Prot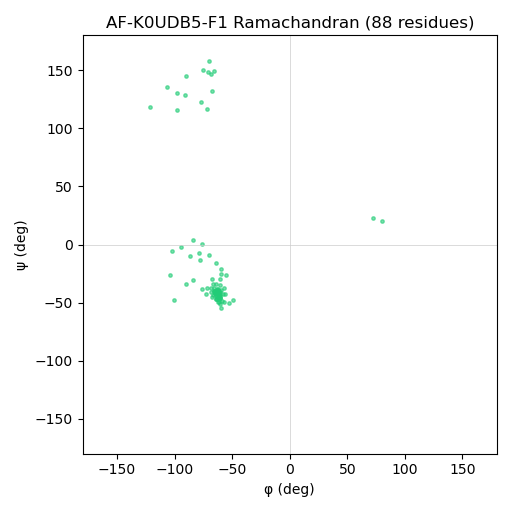ein AF-K0UDB5-F1 (afdb_monomer)

Foldseek 3Di:
DDDDDDDPLCVVPDPVRSVVVVVVVVVLVVLVVLQVVLVVQLVVCVVVVHDSVVSVCCSCPVVVRDHPVVSVVVVVVVCCVPVVPPVSPD

Solvent-accessible surface area (backbone atoms only — not comparable to full-atom values): 5354 Å² total; per-residue (Å²): 135,89,85,83,89,79,62,80,69,58,78,80,47,54,72,70,56,49,52,53,50,51,53,51,53,52,51,52,53,48,47,51,52,38,24,52,50,39,52,56,53,49,52,53,39,46,77,71,69,48,57,70,70,61,48,50,52,42,37,46,72,70,74,57,31,51,53,58,66,57,48,52,51,53,49,52,49,54,50,48,70,64,66,68,54,78,77,84,75,120

Mean predicted aligned error: 7.77 Å

Sequence (90 aa):
MFQLDLAPLVTRMTEPELAAEIVKVCGLATKQAEAAQYYLVANLMDELGQDPAGTRAFLEHTIGLPSPETVLNEKAQMFADHYADPDWRD

pLDDT: mean 82.14, std 11.31, range [40.88, 92.62]

Organism: NCBI:txid1214102

Structure (mmCIF, N/CA/C/O backbone):
data_AF-K0UDB5-F1
#
_entry.id   AF-K0UDB5-F1
#
loop_
_atom_site.group_PDB
_atom_site.id
_atom_site.type_symbol
_atom_site.label_atom_id
_atom_site.label_alt_id
_atom_site.label_comp_id
_atom_site.label_asym_id
_atom_site.label_entity_id
_atom_site.label_seq_id
_atom_site.pdbx_PDB_ins_code
_atom_site.Cartn_x
_atom_site.Cartn_y
_atom_site.Cartn_z
_atom_site.occupancy
_atom_site.B_iso_or_equiv
_atom_site.auth_seq_id
_atom_site.auth_comp_id
_atom_site.auth_asym_id
_atom_site.auth_atom_id
_atom_site.pdbx_PDB_model_num
ATOM 1 N N . MET A 1 1 ? -9.066 -0.529 -16.231 1.00 50.91 1 MET A N 1
ATOM 2 C CA . MET A 1 1 ? -8.001 -0.824 -17.212 1.00 50.91 1 MET A CA 1
ATOM 3 C C . MET A 1 1 ? -6.747 -0.137 -16.708 1.00 50.91 1 MET A C 1
ATOM 5 O O . MET A 1 1 ? -6.835 1.044 -16.404 1.00 50.91 1 MET A O 1
ATOM 9 N N . PHE A 1 2 ? -5.651 -0.870 -16.515 1.00 71.19 2 PHE A N 1
ATOM 10 C CA . PHE A 1 2 ? -4.374 -0.288 -16.090 1.00 71.19 2 PHE A CA 1
ATOM 11 C C . PHE A 1 2 ? -3.573 0.068 -17.343 1.00 71.19 2 PHE A C 1
ATOM 13 O O . PHE A 1 2 ? -3.460 -0.765 -18.241 1.00 71.19 2 PHE A O 1
ATOM 20 N N . GLN A 1 3 ? -3.079 1.301 -17.422 1.00 81.81 3 GLN A N 1
ATOM 21 C CA . GLN A 1 3 ? -2.209 1.760 -18.502 1.00 81.81 3 GLN A CA 1
ATOM 22 C C . GLN A 1 3 ? -0.791 1.898 -17.956 1.00 81.81 3 GLN A C 1
ATOM 24 O O . GLN A 1 3 ? -0.599 2.418 -16.858 1.00 81.81 3 GLN A O 1
ATOM 29 N N . LEU A 1 4 ? 0.180 1.408 -18.722 1.00 80.62 4 LEU A N 1
ATOM 30 C CA . LEU A 1 4 ? 1.599 1.513 -18.414 1.00 80.62 4 LEU A CA 1
ATOM 31 C C . LEU A 1 4 ? 2.274 2.252 -19.563 1.00 80.62 4 LEU A C 1
ATOM 33 O O . LEU A 1 4 ? 2.269 1.769 -20.695 1.00 80.62 4 LEU A O 1
ATOM 37 N N . ASP A 1 5 ? 2.854 3.405 -19.255 1.00 85.81 5 ASP A N 1
ATOM 38 C CA . ASP A 1 5 ? 3.641 4.177 -20.207 1.00 85.81 5 ASP A CA 1
ATOM 39 C C . ASP A 1 5 ? 5.122 3.867 -19.971 1.00 85.81 5 ASP A C 1
ATOM 41 O O . ASP A 1 5 ? 5.669 4.128 -18.898 1.00 85.81 5 ASP A O 1
ATOM 45 N N . LEU A 1 6 ? 5.767 3.265 -20.972 1.00 84.75 6 LEU A N 1
ATOM 46 C CA . LEU A 1 6 ? 7.168 2.860 -20.896 1.00 84.75 6 LEU A CA 1
ATOM 47 C C . LEU A 1 6 ? 8.061 3.906 -21.567 1.00 84.75 6 LEU A C 1
ATOM 49 O O . LEU A 1 6 ? 7.826 4.309 -22.707 1.00 84.75 6 LEU A O 1
ATOM 53 N N . ALA A 1 7 ? 9.118 4.325 -20.872 1.00 86.19 7 ALA A N 1
ATOM 54 C CA . ALA A 1 7 ? 10.117 5.218 -21.447 1.00 86.19 7 ALA A CA 1
ATOM 55 C C . ALA A 1 7 ? 10.965 4.477 -22.499 1.00 86.19 7 ALA A C 1
ATOM 57 O O . ALA A 1 7 ? 11.269 3.304 -22.300 1.00 86.19 7 ALA A O 1
ATOM 58 N N . PRO A 1 8 ? 11.460 5.137 -23.564 1.00 82.69 8 PRO A N 1
ATOM 59 C CA . PRO A 1 8 ? 12.302 4.486 -24.577 1.00 82.69 8 PRO A CA 1
ATOM 60 C C . PRO A 1 8 ? 13.549 3.786 -24.014 1.00 82.69 8 PRO A C 1
ATOM 62 O O . PRO A 1 8 ? 14.033 2.820 -24.600 1.00 82.69 8 PRO A O 1
ATOM 65 N N . LEU A 1 9 ? 14.052 4.247 -22.864 1.00 78.81 9 LEU A N 1
ATOM 66 C CA . LEU A 1 9 ? 15.213 3.683 -22.174 1.00 78.81 9 LEU A CA 1
ATOM 67 C C . LEU A 1 9 ? 15.035 2.204 -21.784 1.00 78.81 9 LEU A C 1
ATOM 69 O O . LEU A 1 9 ? 16.029 1.487 -21.730 1.00 78.81 9 LEU A O 1
ATOM 73 N N . VAL A 1 10 ? 13.796 1.716 -21.607 1.00 82.31 10 VAL A N 1
ATOM 74 C CA . VAL A 1 10 ? 13.537 0.300 -21.270 1.00 82.31 10 VAL A CA 1
ATOM 75 C C . VAL A 1 10 ? 14.060 -0.673 -22.326 1.00 82.31 10 VAL A C 1
ATOM 77 O O . VAL A 1 10 ? 14.303 -1.832 -22.024 1.00 82.31 10 VAL A O 1
ATOM 80 N N . THR A 1 11 ? 14.275 -0.207 -23.561 1.00 83.19 11 THR A N 1
ATOM 81 C CA . THR A 1 11 ? 14.871 -1.007 -24.646 1.00 83.19 11 THR A CA 1
ATOM 82 C C . THR A 1 11 ? 16.314 -1.430 -24.380 1.00 83.19 11 THR A C 1
ATOM 84 O O . THR A 1 11 ? 16.812 -2.328 -25.055 1.00 83.19 11 THR A O 1
ATOM 87 N N . ARG A 1 12 ? 16.987 -0.800 -23.409 1.00 85.94 12 ARG A N 1
ATOM 88 C CA . ARG A 1 12 ? 18.326 -1.188 -22.953 1.00 85.94 12 ARG A CA 1
ATOM 89 C C . ARG A 1 12 ? 18.301 -2.260 -21.861 1.00 85.94 12 ARG A C 1
ATOM 91 O O . ARG A 1 12 ? 19.353 -2.794 -21.540 1.00 85.94 12 ARG A O 1
ATOM 98 N N . MET A 1 13 ? 17.128 -2.565 -21.304 1.00 85.38 13 MET A N 1
ATOM 99 C CA . MET A 1 13 ? 16.957 -3.562 -20.249 1.00 85.38 13 MET A CA 1
ATOM 100 C C . MET A 1 13 ? 16.681 -4.935 -20.857 1.00 85.38 13 MET A C 1
ATOM 102 O O . MET A 1 13 ? 15.991 -5.067 -21.871 1.00 85.38 13 MET A O 1
ATOM 106 N N . THR A 1 14 ? 17.184 -5.975 -20.209 1.00 91.12 14 THR A N 1
ATOM 107 C CA . THR A 1 14 ? 16.775 -7.350 -20.490 1.00 91.12 14 THR A CA 1
ATOM 108 C C . THR A 1 14 ? 15.335 -7.588 -20.018 1.00 91.12 14 THR A C 1
ATOM 110 O O . THR A 1 14 ? 14.816 -6.888 -19.149 1.00 91.12 14 THR A O 1
ATOM 113 N N . GLU A 1 15 ? 14.666 -8.600 -20.576 1.00 89.00 15 GLU A N 1
ATOM 114 C CA . GLU A 1 15 ? 13.311 -8.992 -20.158 1.00 89.00 15 GLU A CA 1
ATOM 115 C C . GLU A 1 15 ? 13.147 -9.160 -18.629 1.00 89.00 15 GLU A C 1
ATOM 117 O O . GLU A 1 15 ? 12.198 -8.588 -18.085 1.00 89.00 15 GLU A O 1
ATOM 122 N N . PRO A 1 16 ? 14.037 -9.870 -17.897 1.00 89.81 16 PRO A N 1
ATOM 123 C CA . PRO A 1 16 ? 13.895 -10.002 -16.447 1.00 89.81 16 PRO A CA 1
ATOM 124 C C . PRO A 1 16 ? 14.084 -8.678 -15.694 1.00 89.81 16 PRO A C 1
ATOM 126 O O . PRO A 1 16 ? 13.406 -8.458 -14.692 1.00 89.81 16 PRO A O 1
ATOM 129 N N . GLU A 1 17 ? 14.953 -7.783 -16.170 1.00 84.44 17 GLU A N 1
ATOM 130 C CA . GLU A 1 17 ? 15.148 -6.456 -15.570 1.00 84.44 17 GLU A CA 1
ATOM 131 C C . GLU A 1 17 ? 13.910 -5.577 -15.760 1.00 84.44 17 GLU A C 1
ATOM 133 O O . GLU A 1 17 ? 13.423 -4.970 -14.807 1.00 84.44 17 GLU A O 1
ATOM 138 N N . LEU A 1 18 ? 13.337 -5.567 -16.967 1.00 88.25 18 LEU A N 1
ATOM 139 C CA . LEU A 1 18 ? 12.104 -4.835 -17.243 1.00 88.25 18 LEU A CA 1
ATOM 140 C C . LEU A 1 18 ? 10.925 -5.384 -16.427 1.00 88.25 18 LEU A C 1
ATOM 142 O O . LEU A 1 18 ? 10.133 -4.614 -15.880 1.00 88.25 18 LEU A O 1
ATOM 146 N N . ALA A 1 19 ? 10.804 -6.708 -16.314 1.00 88.75 19 ALA A N 1
ATOM 147 C CA . ALA A 1 19 ? 9.768 -7.335 -15.501 1.00 88.75 19 ALA A CA 1
ATOM 148 C C . ALA A 1 19 ? 9.898 -6.947 -14.019 1.00 88.75 19 ALA A C 1
ATOM 150 O O . ALA A 1 19 ? 8.895 -6.607 -13.386 1.00 88.75 19 ALA A O 1
ATOM 151 N N . ALA A 1 20 ? 11.122 -6.947 -13.480 1.00 87.62 20 ALA A N 1
ATOM 152 C CA . ALA A 1 20 ? 11.387 -6.524 -12.110 1.00 87.62 20 ALA A CA 1
ATOM 153 C C . ALA A 1 20 ? 10.976 -5.062 -11.881 1.00 87.62 20 ALA A C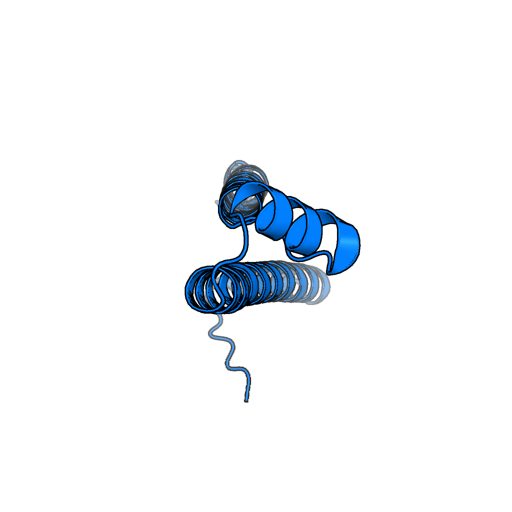 1
AT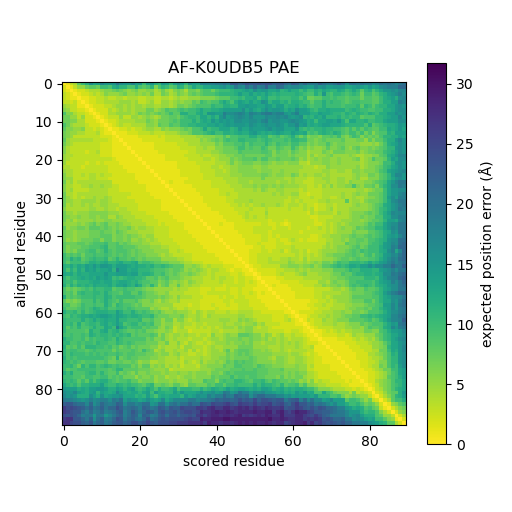OM 155 O O . ALA A 1 20 ? 10.283 -4.775 -10.903 1.00 87.62 20 ALA A O 1
ATOM 156 N N . GLU A 1 21 ? 11.317 -4.161 -12.806 1.00 85.38 21 GLU A N 1
ATOM 157 C CA . GLU A 1 21 ? 10.945 -2.746 -12.711 1.00 85.38 21 GLU A CA 1
ATOM 158 C C . GLU A 1 21 ? 9.433 -2.517 -12.776 1.00 85.38 21 GLU A C 1
ATOM 160 O O . GLU A 1 21 ? 8.878 -1.794 -11.944 1.00 85.38 21 GLU A O 1
ATOM 165 N N . ILE A 1 22 ? 8.727 -3.185 -13.692 1.00 89.19 22 ILE A N 1
ATOM 166 C CA . ILE A 1 22 ? 7.263 -3.082 -13.779 1.00 89.19 22 ILE A CA 1
ATOM 167 C C . ILE A 1 22 ? 6.611 -3.552 -12.475 1.00 89.19 22 ILE A C 1
ATOM 169 O O . ILE A 1 22 ? 5.734 -2.867 -11.947 1.00 89.19 22 ILE A O 1
ATOM 173 N N . VAL A 1 23 ? 7.041 -4.692 -11.924 1.00 90.12 23 VAL A N 1
ATOM 174 C CA . VAL A 1 23 ? 6.504 -5.208 -10.653 1.00 90.12 23 VAL A CA 1
ATOM 175 C C . VAL A 1 23 ? 6.749 -4.213 -9.517 1.00 90.12 23 VAL A C 1
ATOM 177 O O . VAL A 1 23 ? 5.843 -3.959 -8.721 1.00 90.12 23 VAL A O 1
ATOM 180 N N . LYS A 1 24 ? 7.931 -3.591 -9.472 1.00 85.94 24 LYS A N 1
ATOM 181 C CA . LYS A 1 24 ? 8.287 -2.560 -8.488 1.00 85.94 24 LYS A CA 1
ATOM 182 C C . LYS A 1 24 ? 7.361 -1.346 -8.564 1.00 85.94 24 LYS A C 1
ATOM 184 O O . LYS A 1 24 ? 6.791 -0.937 -7.552 1.00 85.94 24 LYS A O 1
ATOM 189 N N . VAL A 1 25 ? 7.183 -0.787 -9.763 1.00 85.88 25 VAL A N 1
ATOM 190 C CA . VAL A 1 25 ? 6.343 0.398 -9.997 1.00 85.88 25 VAL A CA 1
ATOM 191 C C . VAL A 1 25 ? 4.876 0.093 -9.695 1.00 85.88 25 VAL A C 1
ATOM 193 O O . VAL A 1 25 ? 4.208 0.887 -9.031 1.00 85.88 25 VAL A O 1
ATOM 196 N N . CYS A 1 26 ? 4.379 -1.075 -10.103 1.00 88.69 26 CYS A N 1
ATOM 197 C CA . CYS A 1 26 ? 3.029 -1.530 -9.773 1.00 88.69 26 CYS A CA 1
ATOM 198 C C . CYS A 1 26 ? 2.833 -1.719 -8.260 1.00 88.69 26 CYS A C 1
ATOM 200 O O . CYS A 1 26 ? 1.790 -1.339 -7.722 1.00 88.69 26 CYS A O 1
ATOM 202 N N . GLY A 1 27 ? 3.836 -2.247 -7.552 1.00 88.06 27 GLY A N 1
ATOM 203 C CA . GLY A 1 27 ? 3.823 -2.341 -6.091 1.00 88.06 27 GLY A CA 1
ATOM 204 C C . GLY A 1 27 ? 3.723 -0.965 -5.430 1.00 88.06 27 GLY A C 1
ATOM 205 O O . GLY A 1 27 ? 2.900 -0.757 -4.540 1.00 88.06 27 GLY A O 1
ATOM 206 N N . LEU A 1 28 ? 4.484 0.015 -5.923 1.00 86.06 28 LEU A N 1
ATOM 207 C CA . LEU A 1 28 ? 4.408 1.392 -5.441 1.00 86.06 28 LEU A CA 1
ATOM 208 C C . LEU A 1 28 ? 3.044 2.045 -5.735 1.00 86.06 28 LEU A C 1
ATOM 210 O O . LEU A 1 28 ? 2.501 2.747 -4.881 1.00 86.06 28 LEU A O 1
ATOM 214 N N . ALA A 1 29 ? 2.480 1.826 -6.924 1.00 87.50 29 ALA A N 1
ATOM 215 C CA . ALA A 1 29 ? 1.151 2.326 -7.278 1.00 87.50 29 ALA A CA 1
ATOM 216 C C . ALA A 1 29 ? 0.059 1.724 -6.377 1.00 87.50 29 ALA A C 1
ATOM 218 O O . ALA A 1 29 ? -0.853 2.435 -5.955 1.00 87.50 29 ALA A O 1
ATOM 219 N N . THR A 1 30 ? 0.190 0.442 -6.025 1.00 88.56 30 THR A N 1
ATOM 220 C CA . THR A 1 30 ? -0.715 -0.246 -5.091 1.00 88.56 30 THR A CA 1
ATOM 221 C C . THR A 1 30 ? -0.666 0.401 -3.710 1.00 88.56 30 THR A C 1
ATOM 223 O O . THR A 1 30 ? -1.701 0.813 -3.194 1.00 88.56 30 THR A O 1
ATOM 226 N N . LYS A 1 31 ? 0.535 0.622 -3.164 1.00 86.88 31 LYS A N 1
ATOM 227 C CA . LYS A 1 31 ? 0.717 1.299 -1.870 1.00 86.88 31 LYS A CA 1
ATOM 228 C C . LYS A 1 31 ? 0.142 2.718 -1.856 1.00 86.88 31 LYS A C 1
ATOM 230 O O . LYS A 1 31 ? -0.475 3.136 -0.880 1.00 86.88 31 LYS A O 1
ATOM 235 N N . GLN A 1 32 ? 0.288 3.467 -2.952 1.00 85.88 32 GLN A N 1
ATOM 236 C CA . GLN A 1 32 ? -0.339 4.790 -3.085 1.00 85.88 32 GLN A CA 1
ATOM 237 C C . GLN A 1 32 ? -1.870 4.711 -3.069 1.00 85.88 32 GLN A C 1
ATOM 239 O O . GLN A 1 32 ? -2.517 5.545 -2.434 1.00 85.88 32 GLN A O 1
ATOM 244 N N . ALA A 1 33 ? -2.454 3.709 -3.730 1.00 87.62 33 ALA A N 1
ATOM 245 C CA . ALA A 1 33 ? -3.896 3.489 -3.696 1.00 87.62 33 ALA A CA 1
ATOM 246 C C . ALA A 1 33 ? -4.385 3.125 -2.284 1.00 87.62 33 ALA A C 1
ATOM 248 O O . ALA A 1 33 ? -5.417 3.633 -1.851 1.00 87.62 33 ALA A O 1
ATOM 249 N N . GLU A 1 34 ? -3.637 2.309 -1.543 1.00 88.31 34 GLU A N 1
ATOM 250 C CA . GLU A 1 34 ? -3.951 1.959 -0.152 1.00 88.31 34 GLU A CA 1
ATOM 251 C C . GLU A 1 34 ? -3.882 3.182 0.780 1.00 88.31 34 GLU A C 1
ATOM 253 O O . GLU A 1 34 ? -4.791 3.397 1.579 1.00 88.31 34 GLU A O 1
ATOM 258 N N . ALA A 1 35 ? -2.882 4.057 0.627 1.00 86.00 35 ALA A N 1
ATOM 259 C CA . ALA A 1 35 ? -2.831 5.323 1.368 1.00 86.00 35 ALA A CA 1
ATOM 260 C C . ALA A 1 35 ? -3.996 6.269 1.016 1.00 86.00 35 ALA A C 1
ATOM 262 O O . ALA A 1 35 ? -4.502 6.989 1.877 1.00 86.00 35 ALA A O 1
ATOM 263 N N . ALA A 1 36 ? -4.463 6.274 -0.236 1.00 87.25 36 ALA A N 1
ATOM 264 C CA . ALA A 1 36 ? -5.664 7.022 -0.603 1.00 87.25 36 ALA A CA 1
ATOM 265 C C . ALA A 1 36 ? -6.919 6.439 0.073 1.00 87.25 36 ALA A C 1
ATOM 267 O O . ALA A 1 36 ? -7.757 7.191 0.573 1.00 87.25 36 ALA A O 1
ATOM 268 N N . GLN A 1 37 ? -7.028 5.108 0.149 1.00 88.25 37 GLN A N 1
ATOM 269 C CA . GLN A 1 37 ? -8.097 4.439 0.898 1.00 88.25 37 GLN A CA 1
ATOM 270 C C . GLN A 1 37 ? -8.038 4.776 2.390 1.00 88.25 37 GLN A C 1
ATOM 272 O O . GLN A 1 37 ? -9.084 5.043 2.976 1.00 88.25 37 GLN A O 1
ATOM 277 N N . TYR A 1 38 ? -6.840 4.853 2.982 1.00 90.50 38 TYR A N 1
ATOM 278 C CA . TYR A 1 38 ? -6.660 5.298 4.366 1.00 90.50 38 TYR A CA 1
ATOM 279 C C . TYR A 1 38 ? -7.341 6.654 4.599 1.00 90.50 38 T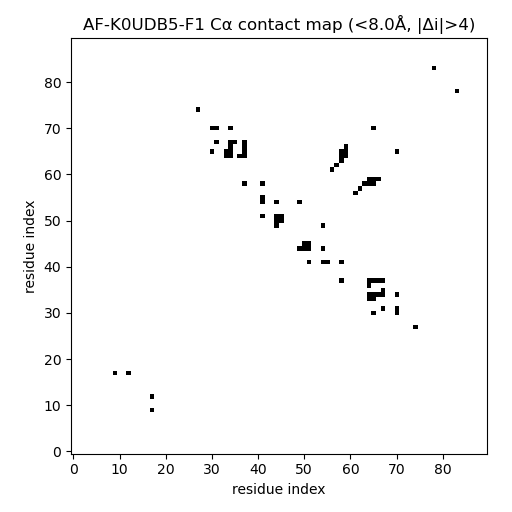YR A C 1
ATOM 281 O O . TYR A 1 38 ? -8.141 6.783 5.521 1.00 90.50 38 TYR A O 1
ATOM 289 N N . TYR A 1 39 ? -7.084 7.651 3.742 1.00 87.38 39 TYR A N 1
ATOM 290 C CA . TYR A 1 39 ? -7.704 8.976 3.872 1.00 87.38 39 TYR A CA 1
ATOM 291 C C . TYR A 1 39 ? -9.227 8.934 3.765 1.00 87.38 39 TYR A C 1
ATOM 293 O O . TYR A 1 39 ? -9.915 9.586 4.546 1.00 87.38 39 TYR A O 1
ATOM 301 N N . LEU A 1 40 ? -9.758 8.174 2.807 1.00 89.12 40 LEU A N 1
ATOM 302 C CA . LEU A 1 40 ? -11.203 8.066 2.612 1.00 89.12 40 LEU A CA 1
ATOM 303 C C . LEU A 1 40 ? -11.889 7.461 3.839 1.00 89.12 40 LEU A C 1
ATOM 305 O O . LEU A 1 40 ? -12.897 7.994 4.298 1.00 89.12 40 LEU A O 1
ATOM 309 N N . VAL A 1 41 ? -11.332 6.381 4.392 1.00 89.88 41 VAL A N 1
ATOM 310 C CA . VAL A 1 41 ? -11.914 5.729 5.571 1.00 89.88 41 VAL A CA 1
ATOM 311 C C . VAL A 1 41 ? -11.711 6.582 6.824 1.00 89.88 41 VAL A C 1
ATOM 313 O O . VAL A 1 41 ? -12.630 6.681 7.631 1.00 89.88 41 VAL A O 1
ATOM 316 N N . ALA A 1 42 ? -10.564 7.249 6.973 1.00 89.38 42 ALA A N 1
ATOM 317 C CA . ALA A 1 42 ? -10.326 8.167 8.085 1.00 89.38 42 ALA A CA 1
ATOM 318 C C . ALA A 1 42 ? -11.332 9.329 8.094 1.00 89.38 42 ALA A C 1
ATOM 320 O O . ALA A 1 42 ? -11.926 9.601 9.133 1.00 89.38 42 ALA A O 1
ATOM 321 N N . ASN A 1 43 ? -11.582 9.955 6.938 1.00 89.69 43 ASN A N 1
ATOM 322 C CA . ASN A 1 43 ? -12.582 11.020 6.811 1.00 89.69 43 ASN A CA 1
ATOM 323 C C . ASN A 1 43 ? -13.997 10.511 7.115 1.00 89.69 43 ASN A C 1
ATOM 325 O O . ASN A 1 43 ? -14.747 11.172 7.823 1.00 89.69 43 ASN A O 1
ATOM 329 N N . LEU A 1 44 ? -14.352 9.313 6.640 1.00 92.12 44 LEU A N 1
ATOM 330 C CA . LEU A 1 44 ? -15.651 8.711 6.948 1.00 92.12 44 LEU A CA 1
ATOM 331 C C . LEU A 1 44 ? -15.824 8.457 8.455 1.00 92.12 44 LEU A C 1
ATOM 333 O O . LEU A 1 44 ? -16.904 8.662 8.998 1.00 92.12 44 LEU A O 1
ATOM 337 N N . MET A 1 45 ? -14.778 7.993 9.139 1.00 89.81 45 MET A N 1
ATOM 338 C CA . MET A 1 45 ? -14.814 7.764 10.587 1.00 89.81 45 MET A CA 1
ATOM 339 C C . MET A 1 45 ? -14.919 9.078 11.374 1.00 89.81 45 MET A C 1
ATOM 341 O O . MET A 1 45 ? -15.661 9.131 12.355 1.00 89.81 45 MET A O 1
ATOM 345 N N . ASP A 1 46 ? -14.245 10.138 10.919 1.00 90.38 46 ASP A N 1
ATOM 346 C CA . ASP A 1 46 ? -14.354 11.487 11.491 1.00 90.38 46 ASP A CA 1
ATOM 347 C C . ASP A 1 46 ? -15.779 12.050 11.345 1.00 90.38 46 ASP A C 1
ATOM 349 O O . ASP A 1 46 ? -16.374 12.510 12.320 1.00 90.38 46 ASP A O 1
ATOM 353 N N . GLU A 1 47 ? -16.399 11.895 10.169 1.00 92.62 47 GLU A N 1
ATOM 354 C CA . GLU A 1 47 ? -17.806 12.263 9.939 1.00 92.62 47 GLU A CA 1
ATOM 355 C C . GLU A 1 47 ? -18.785 11.490 10.843 1.00 92.62 47 GLU A C 1
ATOM 357 O O . GLU A 1 47 ? -19.839 12.008 11.219 1.00 92.62 47 GLU A O 1
ATOM 362 N N . LEU A 1 48 ? -18.432 10.263 11.238 1.00 92.31 48 LEU A N 1
ATOM 363 C CA . LEU A 1 48 ? -19.191 9.444 12.190 1.00 92.31 48 LEU A CA 1
ATOM 364 C C . LEU A 1 48 ? -18.875 9.772 13.663 1.00 92.31 48 LEU A C 1
ATOM 366 O O . LEU A 1 48 ? -19.386 9.099 14.564 1.00 92.31 48 LEU A O 1
ATOM 370 N N . GLY A 1 49 ? -18.045 10.786 13.923 1.00 92.06 49 GLY A N 1
ATOM 371 C CA . GLY A 1 49 ? -17.669 11.244 15.259 1.00 92.06 49 GLY A CA 1
ATOM 372 C C . GLY A 1 49 ? -16.724 10.299 16.003 1.00 92.06 49 GLY A C 1
ATOM 373 O O . GLY A 1 49 ? -16.707 10.306 17.23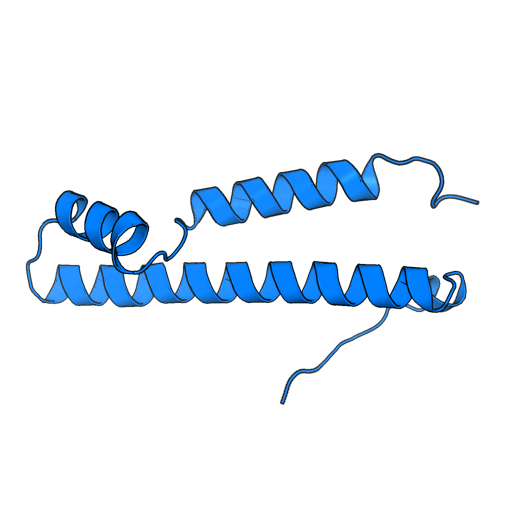5 1.00 92.06 49 GLY A O 1
ATOM 374 N N . GLN A 1 50 ? -15.984 9.448 15.286 1.00 91.81 50 GLN A N 1
ATOM 375 C CA . GLN A 1 50 ? -14.975 8.583 15.895 1.00 91.81 50 GLN A CA 1
ATOM 376 C C . GLN A 1 50 ? -13.723 9.375 16.276 1.00 91.81 50 GLN A C 1
ATOM 378 O O . GLN A 1 50 ? -13.356 10.351 15.630 1.00 91.81 50 GLN A O 1
ATOM 383 N N . ASP A 1 51 ? -13.032 8.917 17.318 1.00 91.44 51 ASP A N 1
ATOM 384 C CA . ASP A 1 51 ? -11.767 9.519 17.728 1.00 91.44 51 ASP A CA 1
ATOM 385 C C . ASP A 1 51 ? -10.665 9.286 16.664 1.00 91.44 51 ASP A C 1
ATOM 387 O O . ASP A 1 51 ? -10.462 8.141 16.227 1.00 91.44 51 ASP A O 1
ATOM 391 N N . PRO A 1 52 ? -9.911 10.328 16.257 1.00 84.88 52 PRO A N 1
ATOM 392 C CA . PRO A 1 52 ? -8.856 10.204 15.251 1.00 84.88 52 PRO A CA 1
ATOM 393 C C . PRO A 1 52 ? -7.723 9.245 15.635 1.00 84.88 52 PRO A C 1
ATOM 395 O O . PRO A 1 52 ? -7.179 8.559 14.765 1.00 84.88 52 PRO A O 1
ATOM 398 N N . ALA A 1 53 ? -7.356 9.160 16.921 1.00 87.31 53 ALA A N 1
ATOM 399 C CA . ALA A 1 53 ? -6.276 8.277 17.362 1.00 87.31 53 ALA A CA 1
ATOM 400 C C . ALA A 1 53 ? -6.709 6.804 17.325 1.00 87.31 53 ALA A C 1
ATOM 402 O O . ALA A 1 53 ? -5.972 5.954 16.816 1.00 87.31 53 ALA A O 1
ATOM 403 N N . GLY A 1 54 ? -7.930 6.511 17.783 1.00 87.44 54 GLY A N 1
ATOM 404 C CA . GLY A 1 54 ? -8.536 5.184 17.652 1.00 87.44 54 GLY A CA 1
ATOM 405 C C . GLY A 1 54 ? -8.707 4.7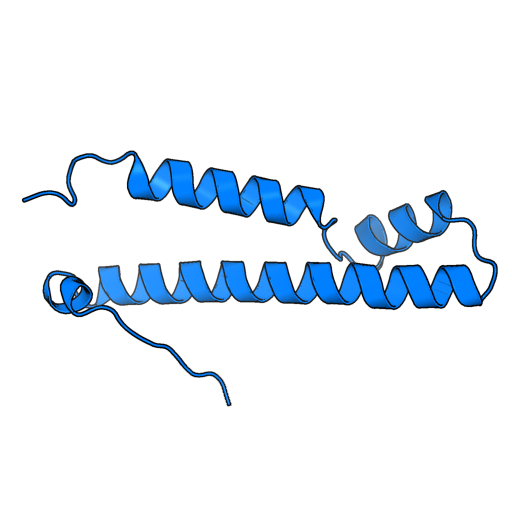54 16.192 1.00 87.44 54 GLY A C 1
ATOM 406 O O . GLY A 1 54 ? -8.379 3.623 15.832 1.00 87.44 54 GLY A O 1
ATOM 407 N N . THR A 1 55 ? -9.137 5.680 15.332 1.00 89.38 55 THR A N 1
ATOM 408 C CA . THR A 1 55 ? -9.292 5.449 13.890 1.00 89.38 55 THR A CA 1
ATOM 409 C C . THR A 1 55 ? -7.962 5.100 13.228 1.00 89.38 55 THR A C 1
ATOM 411 O O . THR A 1 55 ? -7.883 4.107 12.509 1.00 89.38 55 THR A O 1
ATOM 414 N N . ARG A 1 56 ? -6.891 5.853 13.510 1.00 86.50 56 ARG A N 1
ATOM 415 C CA . ARG A 1 56 ? -5.544 5.559 12.993 1.00 86.50 56 ARG A CA 1
ATOM 416 C C . ARG A 1 56 ? -5.083 4.156 13.386 1.00 86.50 56 ARG A C 1
ATOM 418 O O . ARG A 1 56 ? -4.670 3.388 12.524 1.00 86.50 56 ARG A O 1
ATOM 425 N N . ALA A 1 57 ? -5.199 3.802 14.666 1.00 88.25 57 ALA A N 1
ATOM 426 C CA . ALA A 1 57 ? -4.801 2.481 15.149 1.00 88.25 57 ALA A CA 1
ATOM 427 C C . ALA A 1 57 ? -5.617 1.355 14.491 1.00 88.25 57 ALA A C 1
ATOM 429 O O . ALA A 1 57 ? -5.067 0.316 14.128 1.00 88.25 57 ALA A O 1
ATOM 430 N N . PHE A 1 58 ? -6.921 1.563 14.294 1.00 87.38 58 PHE A N 1
ATOM 431 C CA . PHE A 1 58 ? -7.781 0.611 13.596 1.00 87.38 58 PHE A CA 1
ATOM 432 C C . PHE A 1 58 ? -7.373 0.436 12.126 1.00 87.38 58 PHE A C 1
ATOM 434 O O . PHE A 1 58 ? -7.226 -0.694 11.657 1.00 87.38 58 PHE A O 1
ATOM 441 N N . LEU A 1 59 ? -7.130 1.534 11.409 1.00 89.06 59 LEU A N 1
ATOM 442 C CA . LEU A 1 59 ? -6.716 1.494 10.008 1.00 89.06 59 LEU A CA 1
ATOM 443 C C . LEU A 1 59 ? -5.357 0.813 9.832 1.00 89.06 59 LEU A C 1
ATOM 445 O O . LEU A 1 59 ? -5.243 -0.080 8.996 1.00 89.06 59 LEU A O 1
ATOM 449 N N . GLU A 1 60 ? -4.365 1.167 10.647 1.00 87.62 60 GLU A N 1
ATOM 450 C CA . GLU A 1 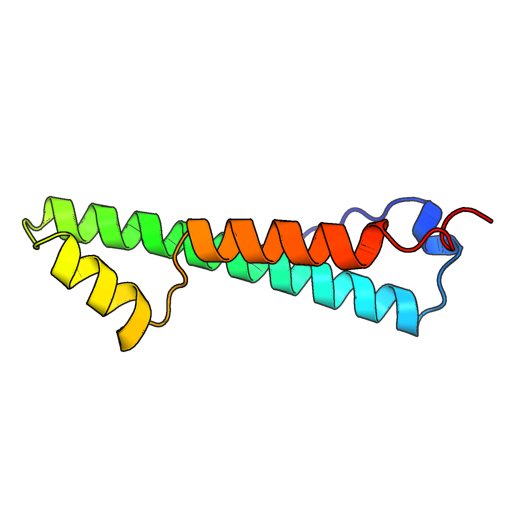60 ? -3.001 0.643 10.512 1.00 87.62 60 GLU A CA 1
ATOM 451 C C . GLU A 1 60 ? -2.861 -0.800 11.022 1.00 87.62 60 GLU A C 1
ATOM 453 O O . GLU A 1 60 ? -2.153 -1.597 10.409 1.00 87.62 60 GLU A O 1
ATOM 458 N N . HIS A 1 61 ? -3.532 -1.174 12.118 1.00 88.75 61 HIS A N 1
ATOM 459 C CA . HIS A 1 61 ? -3.322 -2.482 12.758 1.00 88.75 61 HIS A CA 1
ATOM 460 C C . HIS A 1 61 ? -4.427 -3.506 12.505 1.00 88.75 61 HIS A C 1
ATOM 462 O O . HIS A 1 61 ? -4.161 -4.703 12.591 1.00 88.75 61 HIS A O 1
ATOM 468 N N . THR A 1 62 ? -5.660 -3.070 12.228 1.00 86.44 62 THR A N 1
ATOM 469 C CA . THR A 1 62 ? -6.786 -3.993 11.989 1.00 86.44 62 THR A CA 1
ATOM 470 C C . THR A 1 62 ? -7.068 -4.155 10.506 1.00 86.44 62 THR A C 1
ATOM 472 O O . THR A 1 62 ? -7.198 -5.281 10.033 1.00 86.44 62 THR A O 1
ATOM 475 N N . ILE A 1 63 ? -7.148 -3.046 9.765 1.00 86.38 63 ILE A N 1
ATOM 476 C CA . ILE A 1 63 ? -7.343 -3.100 8.310 1.00 86.38 63 ILE A CA 1
ATOM 477 C C . ILE A 1 63 ? -6.006 -3.302 7.582 1.00 86.38 63 ILE A C 1
ATOM 479 O O . ILE A 1 63 ? -5.972 -3.952 6.541 1.00 86.38 63 ILE A O 1
ATOM 483 N N . GLY A 1 64 ? -4.901 -2.809 8.148 1.00 86.06 64 GLY A N 1
ATOM 484 C CA . GLY A 1 64 ? -3.576 -2.908 7.535 1.00 86.06 64 GLY A CA 1
ATOM 485 C C . GLY A 1 64 ? -3.331 -1.860 6.451 1.00 86.06 64 GLY A C 1
ATOM 486 O O . GLY A 1 64 ? -2.457 -2.051 5.611 1.00 86.06 64 GLY A O 1
ATOM 487 N N . LEU A 1 65 ? -4.098 -0.764 6.445 1.00 86.69 65 LEU A N 1
ATOM 488 C CA . LEU A 1 65 ? -3.864 0.337 5.519 1.00 86.69 65 LEU A CA 1
ATOM 489 C C . LEU A 1 65 ? -2.665 1.161 6.004 1.00 86.69 65 LEU A C 1
ATOM 491 O O . LEU A 1 65 ? -2.691 1.667 7.130 1.00 86.69 65 LEU A O 1
ATOM 495 N N . PRO A 1 66 ? -1.620 1.321 5.176 1.00 84.69 66 PRO A N 1
ATOM 496 C CA . PRO A 1 66 ? -0.445 2.079 5.553 1.00 84.69 66 PRO A CA 1
ATOM 497 C C . PRO A 1 66 ? -0.779 3.564 5.671 1.00 84.69 66 PRO A C 1
ATOM 499 O O . PRO A 1 66 ? -1.586 4.113 4.913 1.00 84.69 66 PRO A O 1
ATOM 502 N N . SER A 1 67 ? -0.099 4.238 6.598 1.00 81.75 67 SER A N 1
ATOM 503 C CA . SER A 1 67 ? -0.213 5.686 6.697 1.00 81.75 67 SER A CA 1
ATOM 504 C C . SER A 1 67 ? 0.372 6.358 5.439 1.00 81.75 67 SER A C 1
ATOM 506 O O . SER A 1 67 ? 1.341 5.860 4.852 1.00 81.75 67 SER A O 1
ATOM 508 N N . PRO A 1 68 ? -0.152 7.522 5.028 1.00 77.56 68 PRO A N 1
ATOM 509 C CA . PRO A 1 68 ? 0.372 8.266 3.883 1.00 77.56 68 PRO A CA 1
ATOM 510 C C . PRO A 1 68 ? 1.857 8.619 4.018 1.00 77.56 68 PRO A C 1
ATOM 512 O O . PRO A 1 68 ? 2.603 8.561 3.044 1.00 77.56 68 PRO A O 1
ATOM 515 N N . GLU A 1 69 ? 2.297 8.948 5.233 1.00 82.50 69 GLU A N 1
ATOM 516 C CA . GLU A 1 69 ? 3.696 9.247 5.540 1.00 82.50 69 GLU A CA 1
ATOM 517 C C . GLU A 1 69 ? 4.587 8.013 5.354 1.00 82.50 69 GLU A C 1
ATOM 519 O O . GLU A 1 69 ? 5.666 8.109 4.772 1.00 82.50 69 GLU A O 1
ATOM 524 N N . THR A 1 70 ? 4.102 6.834 5.754 1.00 82.25 70 THR A N 1
ATOM 525 C CA . THR A 1 70 ? 4.785 5.558 5.508 1.00 82.25 70 THR A CA 1
ATOM 526 C C . THR A 1 70 ? 4.979 5.328 4.012 1.00 82.25 70 THR A C 1
ATOM 528 O O . THR A 1 70 ? 6.096 5.059 3.579 1.00 82.25 70 THR A O 1
ATOM 531 N N . VA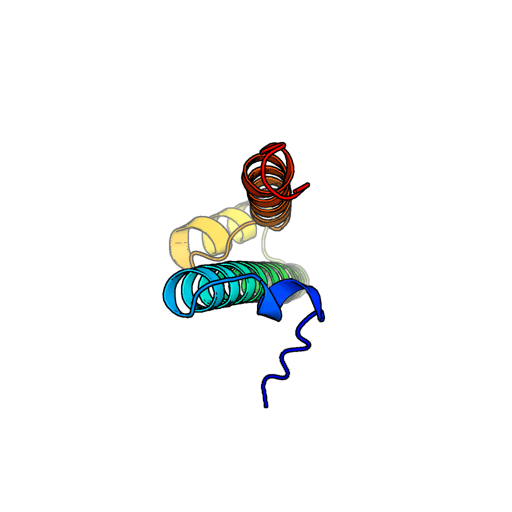L A 1 71 ? 3.931 5.507 3.203 1.00 80.69 71 VAL A N 1
ATOM 532 C CA . VAL A 1 71 ? 4.014 5.318 1.745 1.00 80.69 71 VAL A CA 1
ATOM 533 C C . VAL A 1 71 ? 4.936 6.349 1.085 1.00 80.69 71 VAL A C 1
ATOM 535 O O . VAL A 1 71 ? 5.678 6.010 0.163 1.00 80.69 71 VAL A O 1
ATOM 538 N N . LEU A 1 72 ? 4.940 7.599 1.560 1.00 80.00 72 LEU A N 1
ATOM 539 C CA . LEU A 1 72 ? 5.863 8.634 1.083 1.00 80.00 72 LEU A CA 1
ATOM 540 C C . LEU A 1 72 ? 7.324 8.297 1.403 1.00 80.00 72 LEU A C 1
ATOM 542 O O . LEU A 1 72 ? 8.181 8.446 0.531 1.00 80.00 72 LEU A O 1
ATOM 546 N N . ASN A 1 73 ? 7.601 7.805 2.609 1.00 83.19 73 ASN A N 1
ATOM 547 C CA . ASN A 1 73 ? 8.944 7.392 3.012 1.00 83.19 73 ASN A CA 1
ATOM 548 C C . ASN A 1 73 ? 9.420 6.166 2.226 1.00 83.19 73 ASN A C 1
ATOM 550 O O . ASN A 1 73 ? 10.543 6.157 1.729 1.00 83.19 73 ASN A O 1
ATOM 554 N N . GLU A 1 74 ? 8.564 5.161 2.034 1.00 80.69 74 GLU A N 1
ATOM 555 C CA . GLU A 1 74 ? 8.889 3.989 1.213 1.00 80.69 74 GLU A CA 1
ATOM 556 C C . GLU A 1 74 ? 9.141 4.361 -0.249 1.00 80.69 74 GLU A C 1
ATOM 558 O O . GLU A 1 74 ? 10.060 3.834 -0.876 1.00 80.69 74 GLU A O 1
ATOM 563 N N . LYS A 1 75 ? 8.362 5.307 -0.788 1.00 79.19 75 LYS A N 1
ATOM 564 C CA . LYS A 1 75 ? 8.602 5.876 -2.113 1.00 79.19 75 LYS A CA 1
ATOM 565 C C . LYS A 1 75 ? 9.980 6.530 -2.162 1.00 79.19 75 LYS A C 1
ATOM 567 O O . LYS A 1 75 ? 10.783 6.177 -3.017 1.00 79.19 75 LYS A O 1
ATOM 572 N N . ALA A 1 76 ? 10.269 7.454 -1.248 1.00 81.44 76 ALA A N 1
ATOM 573 C CA . ALA A 1 76 ? 11.551 8.153 -1.205 1.00 81.44 76 ALA A CA 1
ATOM 574 C C . ALA A 1 76 ? 12.737 7.179 -1.106 1.00 81.44 76 ALA A C 1
ATOM 576 O O . ALA A 1 76 ? 13.702 7.333 -1.850 1.00 81.44 76 ALA A O 1
ATOM 577 N N . GLN A 1 77 ? 12.624 6.145 -0.270 1.00 80.25 77 GLN A N 1
ATOM 578 C CA . GLN A 1 77 ? 13.637 5.102 -0.124 1.00 80.25 77 GLN A CA 1
ATOM 579 C C . GLN A 1 77 ? 13.825 4.297 -1.417 1.00 80.25 77 GLN A C 1
ATOM 581 O O . GLN A 1 77 ? 14.947 4.147 -1.885 1.00 80.25 77 GLN A O 1
ATOM 586 N N . MET A 1 78 ? 12.736 3.853 -2.052 1.00 77.56 78 MET A N 1
ATOM 587 C CA . MET A 1 78 ? 12.788 3.138 -3.333 1.00 77.56 78 MET A CA 1
ATOM 588 C C . MET A 1 78 ? 13.468 3.970 -4.429 1.00 77.56 78 MET A C 1
ATOM 590 O O . MET A 1 78 ? 14.261 3.433 -5.200 1.00 77.56 78 MET A O 1
ATOM 594 N N . PHE A 1 79 ? 13.164 5.270 -4.511 1.00 75.69 79 PHE A N 1
ATOM 595 C CA . PHE A 1 79 ? 13.801 6.169 -5.474 1.00 75.69 79 PHE A CA 1
ATOM 596 C C . PHE A 1 79 ? 15.280 6.404 -5.145 1.00 75.69 79 PHE A C 1
ATOM 598 O O . PHE A 1 79 ? 16.099 6.410 -6.061 1.00 75.69 79 PHE A O 1
ATOM 605 N N . ALA A 1 80 ? 15.630 6.566 -3.867 1.00 77.62 80 ALA A N 1
ATOM 606 C CA . ALA A 1 80 ? 17.016 6.709 -3.435 1.00 77.62 80 ALA A CA 1
ATOM 607 C C . ALA A 1 80 ? 17.836 5.459 -3.781 1.00 77.62 80 ALA A C 1
ATOM 609 O O . ALA A 1 80 ? 18.864 5.581 -4.434 1.00 77.62 80 ALA A O 1
ATOM 610 N N . ASP A 1 81 ? 17.349 4.265 -3.445 1.00 73.62 81 ASP A N 1
ATOM 611 C CA . ASP A 1 81 ? 18.067 3.010 -3.691 1.00 73.62 81 ASP A CA 1
ATOM 612 C C . ASP A 1 81 ? 18.191 2.682 -5.189 1.00 73.62 81 ASP A C 1
ATOM 614 O O . ASP A 1 81 ? 19.149 2.039 -5.602 1.00 73.62 81 ASP A O 1
ATOM 618 N N . HIS A 1 82 ? 17.234 3.117 -6.017 1.00 64.12 82 HIS A N 1
ATOM 619 C CA . HIS A 1 82 ? 17.206 2.789 -7.4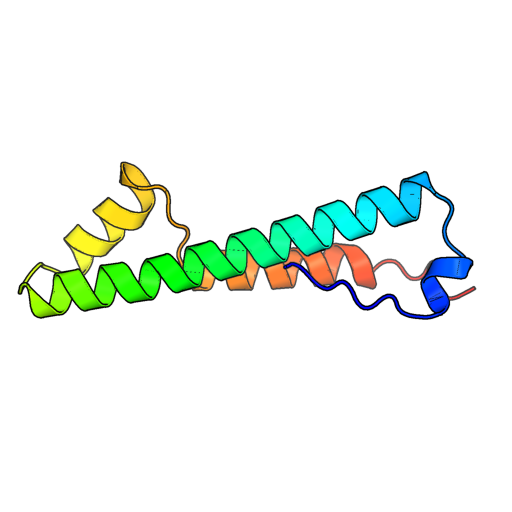45 1.00 64.12 82 HIS A CA 1
ATOM 620 C C . HIS A 1 82 ? 17.954 3.794 -8.336 1.00 64.12 82 HIS A C 1
ATOM 622 O O . HIS A 1 82 ? 18.551 3.393 -9.329 1.00 64.12 82 HIS A O 1
ATOM 628 N N . TYR A 1 83 ? 17.950 5.088 -7.992 1.00 60.38 83 TYR A N 1
ATOM 629 C CA . TYR A 1 83 ? 18.615 6.136 -8.784 1.00 60.38 83 TYR A CA 1
ATOM 630 C C . TYR A 1 83 ? 19.960 6.603 -8.207 1.00 60.38 83 TYR A C 1
ATOM 632 O O . TYR A 1 83 ? 20.637 7.410 -8.849 1.00 60.38 83 TYR A O 1
ATOM 640 N N . ALA A 1 84 ? 20.357 6.128 -7.020 1.00 58.44 84 ALA A N 1
ATOM 641 C CA . ALA A 1 84 ? 21.697 6.369 -6.480 1.00 58.44 84 ALA A CA 1
ATOM 642 C C . ALA A 1 84 ? 22.774 5.469 -7.102 1.00 58.44 84 ALA A C 1
ATOM 644 O O . ALA A 1 84 ? 23.956 5.760 -6.922 1.00 58.44 84 ALA A O 1
ATOM 645 N N . ASP A 1 85 ? 22.392 4.418 -7.833 1.00 52.31 85 ASP A N 1
ATOM 646 C CA . ASP A 1 85 ? 23.345 3.611 -8.588 1.00 52.31 85 ASP A CA 1
ATOM 647 C C . ASP A 1 85 ? 23.847 4.417 -9.806 1.00 52.31 85 ASP A C 1
ATOM 649 O O . ASP A 1 85 ? 23.035 4.805 -10.648 1.00 52.31 85 ASP A O 1
ATOM 653 N N . PRO A 1 86 ? 25.146 4.754 -9.922 1.00 51.03 86 PRO A N 1
ATOM 654 C CA . PRO A 1 86 ? 25.666 5.518 -11.056 1.00 51.03 86 PRO A CA 1
ATOM 655 C C . PRO A 1 86 ? 25.668 4.725 -12.372 1.00 51.03 86 PRO A C 1
ATOM 657 O O . PRO A 1 86 ? 25.933 5.323 -13.414 1.00 51.03 86 PRO A O 1
ATOM 660 N N . ASP A 1 87 ? 25.389 3.419 -12.334 1.00 52.41 87 ASP A N 1
ATOM 661 C CA . ASP A 1 87 ? 25.604 2.488 -13.449 1.00 52.41 87 ASP A CA 1
ATOM 662 C C . ASP A 1 87 ? 24.523 2.549 -14.548 1.00 52.41 87 ASP A C 1
ATOM 664 O O . ASP A 1 87 ? 24.691 1.993 -15.626 1.00 52.41 87 ASP A O 1
ATOM 668 N N . TRP A 1 88 ? 23.428 3.300 -14.357 1.00 53.81 88 TRP A N 1
ATOM 669 C CA . TRP A 1 88 ? 22.442 3.526 -15.432 1.00 53.81 88 TRP A CA 1
ATOM 670 C C . TRP A 1 88 ? 22.908 4.543 -16.495 1.00 53.81 88 TRP A C 1
ATOM 672 O O . TRP A 1 88 ? 22.147 4.867 -17.413 1.00 53.81 88 TRP A O 1
ATOM 682 N N . ARG A 1 89 ? 24.124 5.097 -16.357 1.00 46.06 89 ARG A N 1
ATOM 683 C CA . ARG A 1 89 ? 24.654 6.186 -17.195 1.00 46.06 89 ARG A CA 1
ATOM 684 C C . ARG A 1 89 ? 25.508 5.782 -18.398 1.00 46.06 89 ARG A C 1
ATOM 686 O O . ARG A 1 89 ? 25.834 6.698 -19.154 1.00 46.06 89 ARG A O 1
ATOM 693 N N . ASP A 1 90 ? 25.781 4.503 -18.634 1.00 40.88 90 ASP A N 1
ATOM 694 C CA . ASP A 1 90 ? 26.500 4.062 -19.843 1.00 40.88 90 ASP A CA 1
ATOM 695 C C . ASP A 1 90 ? 25.551 3.498 -20.927 1.00 40.88 90 ASP A C 1
ATOM 697 O O . ASP A 1 90 ? 24.825 2.508 -20.684 1.00 40.88 90 ASP A O 1
#

Secondary structure (DSSP, 8-state):
-------GGGGGS-HHHHHHHHHHHHHHHHHHHHHHHHHHHHHHHHHTT--HHHHHHHIIIII-PPPHHHHHHHHHHHHHHHHS-GGGG-

Radius of gyration: 17.54 Å; Cα contacts (8 Å, |Δi|>4): 42; chains: 1; bounding box: 46×22×42 Å